Protein AF-A0A936HK23-F1 (afdb_monomer_lite)

Foldseek 3Di:
DDDDPPDPPPPQQAFDDQDPVSVVVQVVVLVVLLPCQKDWDWDWDQDPVRDTWIWIWIAHNQFKIKIDTDPPPQWIWIDHDLAATWIFGHPPPDDTDTDGDHDPPPCVCSGNVRSPDCPPPQWTFSDWDDDPPDTDTDIDGNDDPSVVSVPDDDDD

Sequence (156 aa):
MLFPLASPCRRYFAGRWLGAEDRHQIERLERYSHGLGTLQSRFLQVSSNGELVKVTFTRGGRGGFRIDYDPPVPDRIIANNGLPGLLRPRAGAGSATSRPTAPPAGISYFSAETTLSFDDPELTIPGFEHDDTMLRITIAERGPRWQRHAGVQRRS

pLDDT: mean 70.69, std 14.8, range [34.09, 90.56]

Secondary structure (DSSP, 8-state):
---------------PPPPHHHHHHHHHHHHHHHH-SSEEEEEEEEPTTS-EEEEEEEE-TTS-EEEEEPTT--EEEEE-TTPPEEEEEPTTSSS---EEEPPPTTGGGGSTT----TT-TTEEEEEEEE-SS-EEEEEEESS-THHHH-------

Structure (mmCIF, N/CA/C/O backbone):
data_AF-A0A936HK23-F1
#
_entry.id   AF-A0A936HK23-F1
#
loop_
_atom_site.group_PDB
_atom_site.id
_atom_site.type_symbol
_atom_site.label_atom_id
_atom_site.label_alt_id
_atom_site.label_comp_id
_atom_site.label_asym_id
_atom_site.label_entity_id
_atom_site.label_seq_id
_atom_site.pdbx_PDB_ins_code
_atom_site.Cartn_x
_atom_site.Cartn_y
_atom_site.Cartn_z
_atom_site.occupancy
_atom_site.B_iso_or_equiv
_atom_site.auth_seq_id
_atom_site.auth_comp_id
_atom_site.auth_asym_id
_atom_site.auth_atom_id
_atom_site.pdbx_PDB_model_num
ATOM 1 N N . MET A 1 1 ? -36.925 28.479 -12.026 1.00 38.19 1 MET A N 1
ATOM 2 C CA . MET A 1 1 ? -36.600 27.049 -11.832 1.00 38.19 1 MET A CA 1
ATOM 3 C C . MET A 1 1 ? -35.437 26.969 -10.860 1.00 38.19 1 MET A C 1
ATOM 5 O O . MET A 1 1 ? -34.369 27.471 -11.176 1.00 38.19 1 MET A O 1
ATOM 9 N N . LEU A 1 2 ? -35.685 26.463 -9.652 1.00 37.00 2 LEU A N 1
ATOM 10 C CA . LEU A 1 2 ? -34.721 26.393 -8.555 1.00 37.00 2 LEU A CA 1
ATOM 11 C C . LEU A 1 2 ? -34.232 24.940 -8.462 1.00 37.00 2 LEU A C 1
ATOM 13 O O . LEU A 1 2 ? -35.017 24.056 -8.130 1.00 37.00 2 LEU A O 1
ATOM 17 N N . PHE A 1 3 ? -32.973 24.686 -8.808 1.00 35.19 3 PHE A N 1
ATOM 18 C CA . PHE A 1 3 ? -32.342 23.383 -8.595 1.00 35.19 3 PHE A CA 1
ATOM 19 C C . PHE A 1 3 ? -31.898 23.287 -7.128 1.00 35.19 3 PHE A C 1
ATOM 21 O O . PHE A 1 3 ? -31.145 24.158 -6.685 1.00 35.19 3 PHE A O 1
ATOM 28 N N . PRO A 1 4 ? -32.321 22.274 -6.350 1.00 43.09 4 PRO A N 1
ATOM 29 C CA . PRO A 1 4 ? -31.762 22.069 -5.027 1.00 43.09 4 PRO A CA 1
ATOM 30 C C . PRO A 1 4 ? -30.338 21.522 -5.174 1.00 43.09 4 PRO A C 1
ATOM 32 O O . PRO A 1 4 ? -30.120 20.429 -5.695 1.00 43.09 4 PRO A O 1
ATOM 35 N N . LEU A 1 5 ? -29.361 22.294 -4.697 1.00 43.75 5 LEU A N 1
ATOM 36 C CA . LEU A 1 5 ? -28.011 21.821 -4.400 1.00 43.75 5 LEU A CA 1
ATOM 37 C C . LEU A 1 5 ? -28.092 20.850 -3.216 1.00 43.75 5 LEU A C 1
ATOM 39 O O . LEU A 1 5 ? -27.861 21.223 -2.068 1.00 43.75 5 LEU A O 1
ATOM 43 N N . ALA A 1 6 ? -28.436 19.593 -3.480 1.00 41.25 6 ALA A N 1
ATOM 44 C CA . ALA A 1 6 ? -28.192 18.522 -2.528 1.00 41.25 6 ALA A CA 1
ATOM 45 C C . ALA A 1 6 ? -26.711 18.136 -2.620 1.00 41.25 6 ALA A C 1
ATOM 47 O O . ALA A 1 6 ? -26.335 17.155 -3.256 1.00 41.25 6 ALA A O 1
ATOM 48 N N . SER A 1 7 ? -25.854 18.943 -1.997 1.00 55.81 7 SER A N 1
ATOM 49 C CA . SER A 1 7 ? -24.514 18.500 -1.628 1.00 55.81 7 SER A CA 1
ATOM 50 C C . SER A 1 7 ? -24.666 17.295 -0.693 1.00 55.81 7 SER A C 1
ATOM 52 O O . SER A 1 7 ? -25.292 17.451 0.361 1.00 55.81 7 SER A O 1
ATOM 54 N N . PRO A 1 8 ? -24.111 16.105 -0.992 1.00 47.97 8 PRO A N 1
ATOM 55 C CA . PRO A 1 8 ? -23.932 15.116 0.053 1.00 47.97 8 PRO A CA 1
ATOM 56 C C . PRO A 1 8 ? -22.985 15.739 1.074 1.00 47.97 8 PRO A C 1
ATOM 58 O O . PRO A 1 8 ? -21.827 16.047 0.788 1.00 47.97 8 PRO A O 1
ATOM 61 N N . CYS A 1 9 ? -23.520 15.986 2.265 1.00 39.62 9 CYS A N 1
ATOM 62 C CA . CYS A 1 9 ? -22.746 16.403 3.414 1.00 39.62 9 CYS A CA 1
ATOM 63 C C . CYS A 1 9 ? -21.697 15.311 3.655 1.00 39.62 9 CYS A C 1
ATOM 65 O O . CYS A 1 9 ? -22.016 14.214 4.118 1.00 39.62 9 CYS A O 1
ATOM 67 N N . ARG A 1 10 ? -20.447 15.578 3.263 1.00 50.41 10 ARG A N 1
ATOM 68 C CA . ARG A 1 10 ? -19.302 14.720 3.556 1.00 50.41 10 ARG A CA 1
ATOM 69 C C . ARG A 1 10 ? -19.113 14.777 5.066 1.00 50.41 10 ARG A C 1
ATOM 71 O O . ARG A 1 10 ? -18.472 15.686 5.584 1.00 50.41 10 ARG A O 1
ATOM 78 N N . ARG A 1 11 ? -19.747 13.844 5.777 1.00 38.81 11 ARG A N 1
ATOM 79 C CA . ARG A 1 11 ? -19.573 13.642 7.215 1.00 38.81 11 ARG A CA 1
ATOM 80 C C . ARG A 1 11 ? -18.124 13.208 7.440 1.00 38.81 11 ARG A C 1
ATOM 82 O O . ARG A 1 11 ? -17.801 12.027 7.402 1.00 38.81 11 ARG A O 1
ATOM 89 N N . TYR A 1 12 ? -17.240 14.181 7.632 1.00 43.94 12 TYR A N 1
ATOM 90 C CA . TYR A 1 12 ? -16.020 13.960 8.391 1.00 43.94 12 TYR A CA 1
ATOM 91 C C . TYR A 1 12 ? -16.476 13.637 9.809 1.00 43.94 12 TYR A C 1
ATOM 93 O O . TYR A 1 12 ? -16.921 14.523 10.538 1.00 43.94 12 TYR A O 1
ATOM 101 N N . PHE A 1 13 ? -16.443 12.360 10.182 1.00 43.72 13 PHE A N 1
ATOM 102 C CA . PHE A 1 13 ? -16.523 12.019 11.590 1.00 43.72 13 PHE A CA 1
ATOM 103 C C . PHE A 1 13 ? -15.275 12.610 12.252 1.00 43.72 13 PHE A C 1
ATOM 105 O O . PHE A 1 13 ? -14.142 12.325 11.864 1.00 43.72 13 PHE A O 1
ATOM 112 N N . ALA A 1 14 ? -15.495 13.533 13.190 1.00 45.09 14 ALA A N 1
ATOM 113 C CA . ALA A 1 14 ? -14.463 13.944 14.125 1.00 45.09 14 ALA A CA 1
ATOM 114 C C . ALA A 1 14 ? -13.952 12.677 14.818 1.00 45.09 14 ALA A C 1
ATOM 116 O O . ALA A 1 14 ? -14.774 11.841 15.195 1.00 45.09 14 ALA A O 1
ATOM 117 N N . GLY A 1 15 ? -12.625 12.538 14.919 1.00 45.50 15 GLY A N 1
ATOM 118 C CA . GLY A 1 15 ? -11.934 11.344 15.406 1.00 45.50 15 GLY A CA 1
ATOM 119 C C . GLY A 1 15 ? -12.676 10.678 16.556 1.00 45.50 15 GLY A C 1
ATOM 120 O O . GLY A 1 15 ? -12.670 11.163 17.687 1.00 45.50 15 GLY A O 1
ATOM 121 N N . ARG A 1 16 ? -13.362 9.583 16.233 1.00 51.62 16 ARG A N 1
ATOM 122 C CA . ARG A 1 16 ? -14.021 8.746 17.220 1.00 51.62 16 ARG A CA 1
ATOM 123 C C . ARG A 1 16 ? -12.919 7.989 17.950 1.00 51.62 16 ARG A C 1
ATOM 125 O O . ARG A 1 16 ? -12.056 7.389 17.316 1.00 51.62 16 ARG A O 1
ATOM 132 N N . TRP A 1 17 ? -12.952 8.023 19.278 1.00 56.38 17 TRP A N 1
ATOM 133 C CA . TRP A 1 17 ? -12.121 7.145 20.092 1.00 56.38 17 TRP A CA 1
ATOM 134 C C . TRP A 1 17 ? -12.424 5.698 19.698 1.00 56.38 17 TRP A C 1
ATOM 136 O O . TRP A 1 17 ? -13.588 5.293 19.697 1.00 56.38 17 TRP A O 1
ATOM 146 N N . LEU A 1 18 ? -11.392 4.952 19.309 1.00 67.38 18 LEU A N 1
ATOM 147 C CA . LEU A 1 18 ? -11.525 3.545 18.942 1.00 67.38 18 LEU A CA 1
ATOM 148 C C . LEU A 1 18 ? -12.079 2.773 20.143 1.00 67.38 18 LEU A C 1
ATOM 150 O O . LEU A 1 18 ? -11.512 2.830 21.235 1.00 67.38 18 LEU A O 1
ATOM 154 N N . GLY A 1 19 ? -13.205 2.085 19.951 1.00 74.12 19 GLY A N 1
ATOM 155 C CA . GLY A 1 19 ? -13.751 1.191 20.968 1.00 74.12 19 GLY A CA 1
ATOM 156 C C . GLY A 1 19 ? -12.910 -0.081 21.112 1.00 74.12 19 GLY A C 1
ATOM 157 O O . GLY A 1 19 ? -12.044 -0.367 20.287 1.00 74.12 19 GLY A O 1
ATOM 158 N N . ALA A 1 20 ? -13.198 -0.889 22.137 1.00 77.69 20 ALA A N 1
ATOM 159 C CA . ALA A 1 20 ? -12.511 -2.168 22.349 1.00 77.69 20 ALA A CA 1
ATOM 160 C C . ALA A 1 20 ? -12.664 -3.140 21.157 1.00 77.69 20 ALA A C 1
ATOM 162 O O . ALA A 1 20 ? -11.719 -3.843 20.811 1.00 77.69 20 ALA A O 1
ATOM 163 N N . GLU A 1 21 ? -13.822 -3.138 20.490 1.00 78.88 21 GLU A N 1
ATOM 164 C CA . GLU A 1 21 ? -14.052 -3.948 19.284 1.00 78.88 21 GLU A CA 1
ATOM 165 C C . GLU A 1 21 ? -13.250 -3.429 18.082 1.00 78.88 21 GLU A C 1
ATOM 167 O O . GLU A 1 21 ? -12.565 -4.199 17.410 1.00 78.88 21 GLU A O 1
ATOM 172 N N . ASP A 1 22 ? -13.261 -2.109 17.853 1.00 80.88 22 ASP A N 1
ATOM 173 C CA . ASP A 1 22 ? -12.480 -1.470 16.784 1.00 80.88 22 ASP A CA 1
ATOM 174 C C . ASP A 1 22 ? -10.988 -1.816 16.946 1.00 80.88 22 ASP A C 1
ATOM 176 O O . ASP A 1 22 ? -10.280 -2.110 15.979 1.00 80.88 22 ASP A O 1
ATOM 180 N N . ARG A 1 23 ? -10.525 -1.861 18.201 1.00 81.81 23 ARG A N 1
ATOM 181 C CA . ARG A 1 23 ? -9.159 -2.226 18.553 1.00 81.81 23 ARG A CA 1
ATOM 182 C C . ARG A 1 23 ? -8.811 -3.670 18.199 1.00 81.81 23 ARG A C 1
ATOM 184 O O . ARG A 1 23 ? -7.766 -3.911 17.600 1.00 81.81 23 ARG A O 1
ATOM 191 N N . HIS A 1 24 ? -9.692 -4.614 18.512 1.00 85.75 24 HIS A N 1
ATOM 192 C CA . HIS A 1 24 ? -9.487 -6.021 18.179 1.00 85.75 24 HIS A CA 1
ATOM 193 C C . HIS A 1 24 ? -9.393 -6.246 16.657 1.00 85.75 24 HIS A C 1
ATOM 195 O O . HIS A 1 24 ? -8.536 -6.994 16.176 1.00 85.75 24 HIS A O 1
ATOM 201 N N . GLN A 1 25 ? -10.223 -5.552 15.873 1.00 85.19 25 GLN A N 1
ATOM 202 C CA . GLN A 1 25 ? -10.161 -5.621 14.409 1.00 85.19 25 GLN A CA 1
ATOM 203 C C . GLN A 1 25 ? -8.869 -5.007 13.848 1.00 85.19 25 GLN A C 1
ATOM 205 O O . GLN A 1 25 ? -8.286 -5.553 12.909 1.00 85.19 25 GLN A O 1
ATOM 210 N N . ILE A 1 26 ? -8.387 -3.911 14.440 1.00 83.38 26 ILE A N 1
ATOM 211 C CA . ILE A 1 26 ? -7.097 -3.298 14.092 1.00 83.38 26 ILE A CA 1
ATOM 212 C C . ILE A 1 26 ? -5.948 -4.278 14.333 1.00 83.38 26 ILE A C 1
ATOM 214 O O . ILE A 1 26 ? -5.169 -4.534 13.419 1.00 83.38 26 ILE A O 1
ATOM 218 N N . GLU A 1 27 ? -5.875 -4.893 15.512 1.00 85.56 27 GLU A N 1
ATOM 219 C CA . GLU A 1 27 ? -4.822 -5.865 15.842 1.00 85.56 27 GLU A CA 1
ATOM 220 C C . GLU A 1 27 ? -4.836 -7.070 14.891 1.00 85.56 27 GLU A C 1
ATOM 222 O O . GLU A 1 27 ? -3.790 -7.577 14.472 1.00 85.56 27 GLU A O 1
ATOM 227 N N . ARG A 1 28 ? -6.033 -7.520 14.496 1.00 85.75 28 ARG A N 1
ATOM 228 C CA . ARG A 1 28 ? -6.198 -8.566 13.484 1.00 85.75 28 ARG A CA 1
ATOM 229 C C . ARG A 1 28 ? -5.665 -8.124 12.119 1.00 85.75 28 ARG A C 1
ATOM 231 O O . ARG A 1 28 ? -5.000 -8.922 11.456 1.00 85.75 28 ARG A O 1
ATOM 238 N N . LEU A 1 29 ? -5.939 -6.889 11.700 1.00 85.00 29 LEU A N 1
ATOM 239 C CA . LEU A 1 29 ? -5.466 -6.334 10.430 1.00 85.00 29 LEU A CA 1
ATOM 240 C C . LEU A 1 29 ? -3.943 -6.165 10.408 1.00 85.00 29 LEU A C 1
ATOM 242 O O . LEU A 1 29 ? -3.306 -6.517 9.413 1.00 85.00 29 LEU A O 1
ATOM 246 N N . GLU A 1 30 ? -3.355 -5.669 11.495 1.00 83.19 30 GLU A N 1
ATOM 247 C CA . GLU A 1 30 ? -1.903 -5.556 11.649 1.00 83.19 30 GLU A CA 1
ATOM 248 C C . GLU A 1 30 ? -1.247 -6.928 11.522 1.00 83.19 30 GLU A C 1
ATOM 250 O O . GLU A 1 30 ? -0.398 -7.128 10.653 1.00 83.19 30 GLU A O 1
ATOM 255 N N . ARG A 1 31 ? -1.729 -7.911 12.292 1.00 84.69 31 ARG A N 1
ATOM 256 C CA . ARG A 1 31 ? -1.229 -9.290 12.242 1.00 84.69 31 ARG A CA 1
ATOM 257 C C . ARG A 1 31 ? -1.362 -9.900 10.850 1.00 84.69 31 ARG A C 1
ATOM 259 O O . ARG A 1 31 ? -0.430 -10.550 10.378 1.00 84.69 31 ARG A O 1
ATOM 266 N N . TYR A 1 32 ? -2.500 -9.692 10.186 1.00 83.75 32 TYR A N 1
ATOM 267 C CA . TYR A 1 32 ? -2.713 -10.163 8.820 1.00 83.75 32 TYR A CA 1
ATOM 268 C C . TYR A 1 32 ? -1.701 -9.536 7.855 1.00 83.75 32 TYR A C 1
ATOM 270 O O . TYR A 1 32 ? -1.028 -10.257 7.124 1.00 83.75 32 TYR A O 1
ATOM 278 N N . SER A 1 33 ? -1.540 -8.211 7.896 1.00 79.38 33 SER A N 1
ATOM 279 C CA . SER A 1 33 ? -0.610 -7.471 7.036 1.00 79.38 33 SER A CA 1
ATOM 280 C C . SER A 1 33 ? 0.852 -7.865 7.276 1.00 79.38 33 SER A C 1
ATOM 282 O O . SER A 1 33 ? 1.625 -7.990 6.323 1.00 79.38 33 SER A O 1
ATOM 284 N N . HIS A 1 34 ? 1.240 -8.107 8.532 1.00 78.06 34 HIS A N 1
ATOM 285 C CA . HIS A 1 34 ? 2.591 -8.559 8.886 1.00 78.06 34 HIS A CA 1
ATOM 286 C C . HIS A 1 34 ? 2.854 -10.004 8.456 1.00 78.06 34 HIS A C 1
ATOM 288 O O . HIS A 1 34 ? 3.984 -10.336 8.112 1.00 78.06 34 HIS A O 1
ATOM 294 N N . GLY A 1 35 ? 1.821 -10.851 8.416 1.00 77.31 35 GLY A N 1
ATOM 295 C CA . GLY A 1 35 ? 1.915 -12.223 7.910 1.00 77.31 35 GLY A CA 1
ATOM 296 C C . GLY A 1 35 ? 2.102 -12.327 6.390 1.00 77.31 35 GLY A C 1
ATOM 297 O O . GLY A 1 35 ? 2.453 -13.396 5.888 1.00 77.31 35 GLY A O 1
ATOM 298 N N . LEU A 1 36 ? 1.899 -11.238 5.637 1.00 78.81 36 LEU A N 1
ATOM 299 C CA . LEU A 1 36 ? 2.083 -11.227 4.184 1.00 78.81 36 LEU A CA 1
ATOM 300 C C . LEU A 1 36 ? 3.576 -11.206 3.820 1.00 78.81 36 LEU A C 1
ATOM 302 O O . LEU A 1 36 ? 4.177 -10.146 3.649 1.00 78.81 36 LEU A O 1
ATOM 306 N N . GLY A 1 37 ? 4.165 -12.392 3.648 1.00 75.06 37 GLY A N 1
ATOM 307 C CA . GLY A 1 37 ? 5.551 -12.538 3.191 1.00 75.06 37 GLY A CA 1
ATOM 308 C C . GLY A 1 37 ? 5.750 -12.039 1.757 1.00 75.06 37 GLY A C 1
ATOM 309 O O . GLY A 1 37 ? 6.569 -11.163 1.498 1.00 75.06 37 GLY A O 1
ATOM 310 N N . THR A 1 38 ? 4.982 -12.565 0.806 1.00 81.69 38 THR A N 1
ATOM 311 C CA . THR A 1 38 ? 5.018 -12.117 -0.593 1.00 81.69 38 THR A CA 1
ATOM 312 C C . THR A 1 38 ? 3.628 -11.711 -1.046 1.00 81.69 38 THR A C 1
ATOM 314 O O . THR A 1 38 ? 2.688 -12.489 -0.909 1.00 81.69 38 THR A O 1
ATOM 317 N N . LEU A 1 39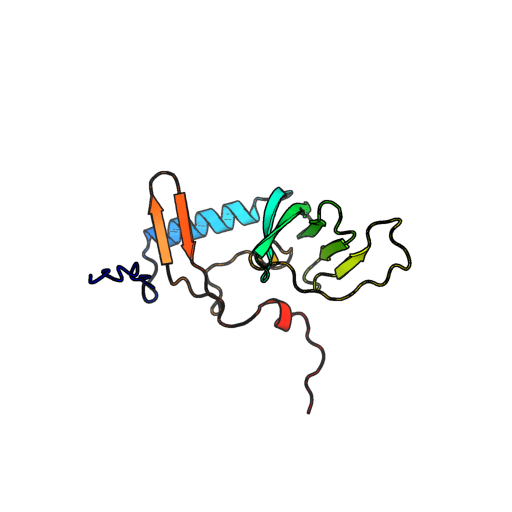 ? 3.502 -10.515 -1.616 1.00 84.38 39 LEU A N 1
ATOM 318 C CA . LEU A 1 39 ? 2.244 -10.006 -2.157 1.00 84.38 39 LEU A CA 1
ATOM 319 C C . LEU A 1 39 ? 2.476 -9.553 -3.594 1.00 84.38 39 LEU A C 1
ATOM 321 O O . LEU A 1 39 ? 3.399 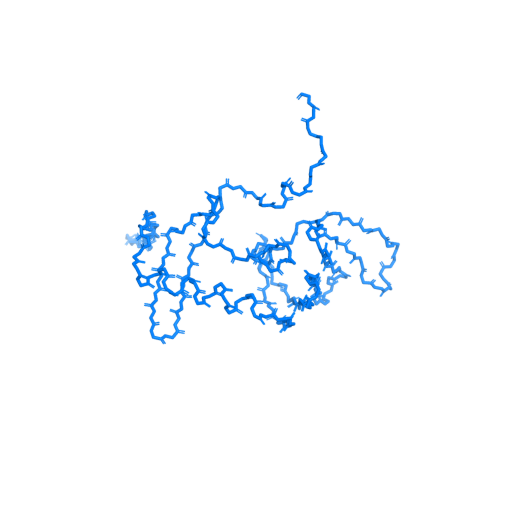-8.784 -3.847 1.00 84.38 39 LEU A O 1
ATOM 325 N N . GLN A 1 40 ? 1.625 -9.980 -4.520 1.00 88.62 40 GLN A N 1
ATOM 326 C CA . GLN A 1 40 ? 1.552 -9.402 -5.856 1.00 88.62 40 GLN A CA 1
ATOM 327 C C . GLN A 1 40 ? 0.101 -9.043 -6.147 1.00 88.62 40 GLN A C 1
ATOM 329 O O . GLN A 1 40 ? -0.793 -9.855 -5.925 1.00 88.62 40 GLN A O 1
ATOM 334 N N . SER A 1 41 ? -0.139 -7.831 -6.635 1.00 87.81 41 SER A N 1
ATOM 335 C CA . SER A 1 41 ? -1.486 -7.379 -6.977 1.00 87.81 41 SER A CA 1
ATOM 336 C C . SER A 1 41 ? -1.464 -6.363 -8.116 1.00 87.81 41 SER A C 1
ATOM 338 O O . SER A 1 41 ? -0.450 -5.706 -8.368 1.00 87.81 41 SER A O 1
ATOM 340 N N . ARG A 1 42 ? -2.594 -6.256 -8.817 1.00 89.69 42 ARG A N 1
ATOM 341 C CA . ARG A 1 42 ? -2.836 -5.283 -9.881 1.00 89.69 42 ARG A CA 1
ATOM 342 C C . ARG A 1 42 ? -3.816 -4.225 -9.403 1.00 89.69 42 ARG A C 1
ATOM 344 O O . ARG A 1 42 ? -4.871 -4.558 -8.872 1.00 89.69 42 ARG A O 1
ATOM 351 N N . PHE A 1 43 ? -3.481 -2.964 -9.644 1.00 85.62 43 PHE A N 1
ATOM 352 C CA . PHE A 1 43 ? -4.281 -1.819 -9.225 1.00 85.62 43 PHE A CA 1
ATOM 353 C C . PHE A 1 43 ? -4.452 -0.822 -10.371 1.00 85.62 43 PHE A C 1
ATOM 355 O O . PHE A 1 43 ? -3.652 -0.775 -11.307 1.00 85.62 43 PHE A O 1
ATOM 362 N N . LEU A 1 44 ? -5.500 -0.009 -10.274 1.00 87.25 44 LEU A N 1
ATOM 363 C CA . LEU A 1 44 ? -5.680 1.191 -11.079 1.00 87.25 44 LEU A CA 1
ATOM 364 C C . LEU A 1 44 ? -5.340 2.393 -10.206 1.00 87.25 44 LEU A C 1
ATOM 366 O O . LEU A 1 44 ? -5.962 2.603 -9.167 1.00 87.25 44 LEU A O 1
ATOM 370 N N . GLN A 1 45 ? -4.351 3.168 -10.624 1.00 81.44 45 GLN A N 1
ATOM 371 C CA . GLN A 1 45 ? -4.017 4.438 -10.008 1.00 81.44 45 GLN A CA 1
ATOM 372 C C . GLN A 1 45 ? -4.685 5.558 -10.803 1.00 81.44 45 GLN A C 1
ATOM 374 O O . GLN A 1 45 ? -4.534 5.627 -12.020 1.00 81.44 45 GLN A O 1
ATOM 379 N N . VAL A 1 46 ? -5.397 6.444 -10.110 1.00 83.00 46 VAL A N 1
ATOM 380 C CA . VAL A 1 46 ? -5.893 7.696 -10.689 1.00 83.00 46 VAL A CA 1
ATOM 381 C C . VAL A 1 46 ? -4.859 8.778 -10.395 1.00 83.00 46 VAL A C 1
ATOM 383 O O . VAL A 1 46 ? -4.519 9.022 -9.236 1.00 83.00 46 VAL A O 1
ATOM 386 N N . SER A 1 47 ? -4.315 9.387 -11.441 1.00 76.50 47 SER A N 1
ATOM 387 C CA . SER A 1 47 ? -3.393 10.517 -11.341 1.00 76.50 47 SER A CA 1
ATOM 388 C C . SER A 1 47 ? -4.141 11.810 -10.989 1.00 76.50 47 SER A C 1
ATOM 390 O O . SER A 1 47 ? -5.362 11.904 -11.116 1.00 76.50 47 SER A O 1
ATOM 392 N N . SER A 1 48 ? -3.410 12.839 -10.560 1.00 74.19 48 SER A N 1
ATOM 393 C CA . SER A 1 48 ? -3.967 14.163 -10.248 1.00 74.19 48 SER A CA 1
ATOM 394 C C . SER A 1 48 ? -4.638 14.847 -11.445 1.00 74.19 48 SER A C 1
ATOM 396 O O . SER A 1 48 ? -5.499 15.699 -11.252 1.00 74.19 48 SER A O 1
ATOM 398 N N . ASN A 1 49 ? -4.276 14.462 -12.670 1.00 79.44 49 ASN A N 1
ATOM 399 C CA . ASN A 1 49 ? -4.902 14.908 -13.918 1.00 79.44 49 ASN A CA 1
ATOM 400 C C . ASN A 1 49 ? -6.102 14.034 -14.351 1.00 79.44 49 ASN A C 1
ATOM 402 O O . ASN A 1 49 ? -6.659 14.263 -15.419 1.00 79.44 49 ASN A O 1
ATOM 406 N N . GLY A 1 50 ? -6.500 13.039 -13.548 1.00 79.88 50 GLY A N 1
ATOM 407 C CA . GLY A 1 50 ? -7.603 12.123 -13.852 1.00 79.88 50 GLY A CA 1
ATOM 408 C C . GLY A 1 50 ? -7.227 10.939 -14.747 1.00 79.88 50 GLY A C 1
ATOM 409 O O . GLY A 1 50 ? -8.084 10.100 -15.023 1.00 79.88 50 GLY A O 1
ATOM 410 N N . GLU A 1 51 ? -5.968 10.824 -15.178 1.00 83.06 51 GLU A N 1
ATOM 411 C CA . GLU A 1 51 ? -5.521 9.679 -15.972 1.00 83.06 51 GLU A CA 1
ATOM 412 C C . GLU A 1 51 ? -5.497 8.396 -15.139 1.00 83.06 51 GLU A C 1
ATOM 414 O O . GLU A 1 51 ? -5.053 8.375 -13.988 1.00 83.06 51 GLU A O 1
ATOM 419 N N . LEU A 1 52 ? -5.961 7.310 -15.754 1.00 83.19 52 LEU A N 1
ATOM 420 C CA . LEU A 1 52 ? -5.957 5.976 -15.173 1.00 83.19 52 LEU A CA 1
ATOM 421 C C . LEU A 1 52 ? -4.708 5.230 -15.620 1.00 83.19 52 LEU A C 1
ATOM 423 O O . LEU A 1 52 ? -4.527 4.959 -16.807 1.00 83.19 52 LEU A O 1
ATOM 427 N N . VAL A 1 53 ? -3.886 4.830 -14.658 1.00 85.00 53 VAL A N 1
ATOM 428 C CA . VAL A 1 53 ? -2.681 4.050 -14.916 1.00 85.00 53 VAL A CA 1
ATOM 429 C C . VAL A 1 53 ? -2.802 2.694 -14.242 1.00 85.00 53 VAL A C 1
ATOM 431 O O . VAL A 1 53 ? -3.048 2.592 -13.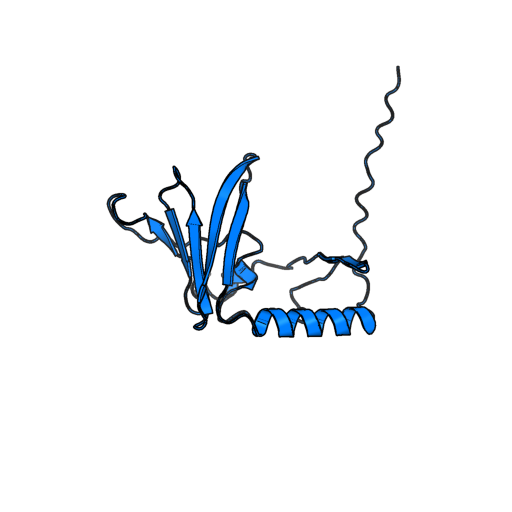041 1.00 85.00 53 VAL A O 1
ATOM 434 N N . LYS A 1 54 ? -2.636 1.627 -15.025 1.00 88.50 54 LYS A N 1
ATOM 435 C CA . LYS A 1 54 ? -2.567 0.264 -14.496 1.00 88.50 54 LYS A CA 1
ATOM 436 C C . LYS A 1 54 ? -1.180 0.020 -13.926 1.00 88.50 54 LYS A C 1
ATOM 438 O O . LYS A 1 54 ? -0.175 0.317 -14.573 1.00 88.50 54 LYS A O 1
ATOM 443 N N . VAL A 1 55 ? -1.139 -0.523 -12.716 1.00 87.75 55 VAL A N 1
ATOM 444 C CA . VAL A 1 55 ? 0.106 -0.798 -12.003 1.00 87.75 55 VAL A CA 1
ATOM 445 C C . VAL A 1 55 ? 0.101 -2.201 -11.423 1.00 87.75 55 VAL A C 1
ATOM 447 O O . VAL A 1 55 ? -0.923 -2.701 -10.954 1.00 87.75 55 VAL A O 1
ATOM 450 N N . THR A 1 56 ? 1.268 -2.835 -11.426 1.00 90.56 56 THR A N 1
ATOM 451 C CA . THR A 1 56 ? 1.513 -4.093 -10.721 1.00 90.56 56 THR A CA 1
ATOM 452 C C . THR A 1 56 ? 2.398 -3.813 -9.516 1.00 90.56 56 THR A C 1
ATOM 454 O O . THR A 1 56 ? 3.546 -3.402 -9.665 1.00 90.56 56 THR A O 1
ATOM 457 N N . PHE A 1 57 ? 1.874 -4.052 -8.318 1.00 87.38 57 PHE A N 1
ATOM 458 C CA . PHE A 1 57 ? 2.627 -3.984 -7.070 1.00 87.38 57 PHE A CA 1
ATOM 459 C C . PHE A 1 57 ? 3.144 -5.372 -6.706 1.00 87.38 57 PHE A C 1
ATOM 461 O O . PHE A 1 57 ? 2.400 -6.350 -6.765 1.00 87.38 57 PHE A O 1
ATOM 468 N N . THR A 1 58 ? 4.406 -5.454 -6.298 1.00 87.50 58 THR A N 1
ATOM 469 C CA . THR A 1 58 ? 5.029 -6.669 -5.769 1.00 87.50 58 THR A CA 1
ATOM 470 C C . THR A 1 58 ? 5.777 -6.340 -4.481 1.00 87.50 58 THR A C 1
ATOM 472 O O . THR A 1 58 ? 6.616 -5.445 -4.484 1.00 87.50 58 THR A O 1
ATOM 475 N N . ARG A 1 59 ? 5.541 -7.088 -3.403 1.00 82.06 59 ARG A N 1
ATOM 476 C CA . ARG A 1 59 ? 6.310 -7.055 -2.151 1.00 82.06 59 ARG A CA 1
ATOM 477 C C . ARG A 1 59 ? 7.029 -8.383 -1.968 1.00 82.06 59 ARG A C 1
ATOM 479 O O . ARG A 1 59 ? 6.410 -9.441 -2.082 1.00 82.06 59 ARG A O 1
ATOM 486 N N . GLY A 1 60 ? 8.328 -8.321 -1.691 1.00 76.75 60 GLY A N 1
ATOM 487 C CA . GLY A 1 60 ? 9.132 -9.490 -1.339 1.00 76.75 60 GLY A CA 1
ATOM 488 C C . GLY A 1 60 ? 9.232 -9.679 0.175 1.00 76.75 60 GLY A C 1
ATOM 489 O O . GLY A 1 60 ? 9.195 -8.707 0.926 1.00 76.75 60 GLY A O 1
ATOM 490 N N . GLY A 1 61 ? 9.463 -10.917 0.622 1.00 68.50 61 GLY A N 1
ATOM 491 C CA . GLY A 1 61 ? 9.563 -11.253 2.053 1.00 68.50 61 GLY A CA 1
ATOM 492 C C . GLY A 1 61 ? 10.727 -10.602 2.800 1.00 68.50 61 GLY A C 1
ATOM 493 O O . GLY A 1 61 ? 10.711 -10.542 4.020 1.00 68.50 61 GLY A O 1
ATOM 494 N N . ARG A 1 62 ? 11.719 -10.058 2.082 1.00 65.50 62 ARG A N 1
ATOM 495 C CA . ARG A 1 62 ? 12.816 -9.257 2.657 1.00 65.50 62 ARG A CA 1
ATOM 496 C C . ARG A 1 62 ? 12.508 -7.755 2.683 1.00 65.50 62 ARG A C 1
ATOM 498 O O . ARG A 1 62 ? 13.417 -6.947 2.798 1.00 65.50 62 ARG A O 1
ATOM 505 N N . GLY A 1 63 ? 11.235 -7.391 2.524 1.00 67.69 63 GLY A N 1
ATOM 506 C CA . GLY A 1 63 ? 10.723 -6.054 2.785 1.00 67.69 63 GLY A CA 1
ATOM 507 C C . GLY A 1 63 ? 10.838 -5.038 1.636 1.00 67.69 63 GLY A C 1
ATOM 508 O O . GLY A 1 63 ? 10.264 -3.951 1.703 1.00 67.69 63 GLY A O 1
ATOM 509 N N . GLY A 1 64 ? 11.514 -5.375 0.543 1.00 77.62 64 GLY A N 1
ATOM 510 C CA . GLY A 1 64 ? 11.453 -4.555 -0.664 1.00 77.62 64 GLY A CA 1
ATOM 511 C C . GLY A 1 64 ? 10.065 -4.575 -1.308 1.00 77.62 64 GLY A C 1
ATOM 512 O O . GLY A 1 64 ? 9.359 -5.591 -1.267 1.00 77.62 64 GLY A O 1
ATOM 513 N N . PHE A 1 65 ? 9.704 -3.475 -1.964 1.00 83.25 65 PHE A N 1
ATOM 514 C CA . PHE A 1 65 ? 8.575 -3.439 -2.883 1.00 83.25 65 PHE A CA 1
ATOM 515 C C . PHE A 1 65 ? 8.978 -2.910 -4.258 1.00 83.25 65 PHE A C 1
ATOM 517 O O . PHE A 1 65 ? 9.946 -2.165 -4.430 1.00 83.25 65 PHE A O 1
ATOM 524 N N . ARG A 1 66 ? 8.196 -3.304 -5.257 1.00 86.44 66 ARG A N 1
ATOM 525 C CA . ARG A 1 66 ? 8.317 -2.878 -6.644 1.00 86.44 66 ARG A CA 1
ATOM 526 C C . ARG A 1 66 ? 6.944 -2.519 -7.190 1.00 86.44 66 ARG A C 1
ATOM 528 O O . ARG A 1 66 ? 5.982 -3.246 -6.962 1.00 86.44 66 ARG A O 1
ATOM 535 N N . ILE A 1 67 ? 6.879 -1.421 -7.930 1.00 87.31 67 ILE A N 1
ATOM 536 C CA . ILE A 1 67 ? 5.712 -1.010 -8.706 1.00 87.31 67 ILE A CA 1
ATOM 537 C C . ILE A 1 67 ? 6.148 -0.943 -10.163 1.00 87.31 67 ILE A C 1
ATOM 539 O O . ILE A 1 67 ? 7.039 -0.166 -10.506 1.00 87.31 67 ILE A O 1
ATOM 543 N N . ASP A 1 68 ? 5.532 -1.757 -11.008 1.00 88.31 68 ASP A N 1
ATOM 544 C CA . ASP A 1 68 ? 5.703 -1.690 -12.454 1.00 88.31 68 ASP A CA 1
ATOM 545 C C . ASP A 1 68 ? 4.458 -1.037 -13.063 1.00 88.31 68 ASP A C 1
ATOM 547 O O . ASP A 1 68 ? 3.336 -1.489 -12.819 1.00 88.31 68 ASP A O 1
ATOM 551 N N . TYR A 1 69 ? 4.658 0.025 -13.841 1.00 87.44 69 TYR A N 1
ATOM 552 C CA . TYR A 1 69 ? 3.591 0.664 -14.604 1.00 87.44 69 TYR A CA 1
ATOM 553 C C . TYR A 1 69 ? 3.392 -0.071 -15.938 1.00 87.44 69 TYR A C 1
ATOM 555 O O . TYR A 1 69 ? 4.360 -0.522 -16.562 1.00 87.44 69 TYR A O 1
ATOM 563 N N . ASP A 1 70 ? 2.139 -0.223 -16.368 1.00 84.31 70 ASP A N 1
ATOM 564 C CA . ASP A 1 70 ? 1.838 -0.769 -17.693 1.00 84.31 70 ASP A CA 1
ATOM 565 C C . ASP A 1 70 ? 2.238 0.241 -18.797 1.00 84.31 70 ASP A C 1
ATOM 567 O O . ASP A 1 70 ? 2.235 1.457 -18.564 1.00 84.31 70 ASP A O 1
ATOM 571 N N . PRO A 1 71 ? 2.568 -0.228 -20.019 1.00 79.75 71 PRO A N 1
ATOM 572 C CA . PRO A 1 71 ? 2.829 0.654 -21.155 1.00 79.75 71 PRO A CA 1
ATOM 573 C C . PRO A 1 71 ? 1.698 1.677 -21.375 1.00 79.75 71 PRO A C 1
ATOM 575 O O . PRO A 1 71 ? 0.530 1.337 -21.172 1.00 79.75 71 PRO A O 1
ATOM 578 N N . PRO A 1 72 ? 2.009 2.907 -21.830 1.00 78.19 72 PRO A N 1
ATOM 579 C CA . PRO A 1 72 ? 3.291 3.365 -22.380 1.00 78.19 72 PRO A CA 1
ATOM 580 C C . PRO A 1 72 ? 4.284 3.912 -21.343 1.00 78.19 72 PRO A C 1
ATOM 582 O O . PRO A 1 72 ? 5.343 4.394 -21.735 1.00 78.19 72 PRO A O 1
ATOM 585 N N . VAL A 1 73 ? 3.974 3.855 -20.044 1.00 78.19 73 VAL A N 1
ATOM 586 C CA . VAL A 1 73 ? 4.847 4.399 -18.994 1.00 78.19 73 VAL A CA 1
ATOM 587 C C . VAL A 1 73 ? 6.078 3.492 -18.848 1.00 78.19 73 VAL A C 1
ATOM 589 O O . VAL A 1 73 ? 5.936 2.335 -18.449 1.00 78.19 73 VAL A O 1
ATOM 592 N N . PRO A 1 74 ? 7.298 3.958 -19.183 1.00 71.56 74 PRO A N 1
ATOM 593 C CA . PRO A 1 74 ? 8.484 3.103 -19.201 1.00 71.56 74 PRO A CA 1
ATOM 594 C C . PRO A 1 74 ? 9.098 2.918 -17.811 1.00 71.56 74 PRO A C 1
ATOM 596 O O . PRO A 1 74 ? 10.089 2.202 -17.674 1.00 71.56 74 PRO A O 1
ATOM 599 N N . ASP A 1 75 ? 8.543 3.556 -16.787 1.00 81.50 75 ASP A N 1
ATOM 600 C CA . ASP A 1 75 ? 9.149 3.625 -15.470 1.00 81.50 75 ASP A CA 1
ATOM 601 C C . ASP A 1 75 ? 8.694 2.497 -14.541 1.00 81.50 75 ASP A C 1
ATOM 603 O O . ASP A 1 75 ? 7.629 1.893 -14.679 1.00 81.50 75 ASP A O 1
ATOM 607 N N . ARG A 1 76 ? 9.528 2.221 -13.542 1.00 85.62 76 ARG A N 1
ATOM 608 C CA . ARG A 1 76 ? 9.200 1.401 -12.377 1.00 85.62 76 ARG A CA 1
ATOM 609 C C . ARG A 1 76 ? 9.710 2.072 -11.118 1.00 85.62 76 ARG A C 1
ATOM 611 O O . ARG A 1 76 ? 10.744 2.737 -11.138 1.00 85.62 76 ARG A O 1
ATOM 618 N N . ILE A 1 77 ? 9.028 1.835 -10.010 1.00 84.88 77 ILE A N 1
ATOM 619 C CA . ILE A 1 77 ? 9.492 2.252 -8.689 1.00 84.88 77 ILE A CA 1
ATOM 620 C C . ILE A 1 77 ? 10.011 1.017 -7.970 1.00 84.88 77 ILE A C 1
ATOM 622 O O . ILE A 1 77 ? 9.328 -0.003 -7.905 1.00 84.88 77 ILE A O 1
ATOM 626 N N . ILE A 1 78 ? 11.224 1.101 -7.433 1.00 83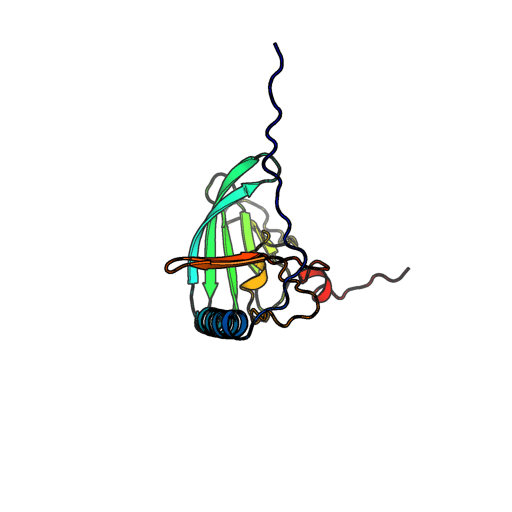.62 78 ILE A N 1
ATOM 627 C CA . ILE A 1 78 ? 11.811 0.065 -6.583 1.00 83.62 78 ILE A CA 1
ATOM 628 C C . ILE A 1 78 ? 12.194 0.718 -5.262 1.00 83.62 78 ILE A C 1
ATOM 630 O O . ILE A 1 78 ? 12.898 1.725 -5.259 1.00 83.62 78 ILE A O 1
ATOM 634 N N . ALA A 1 79 ? 11.767 0.132 -4.152 1.00 79.19 79 ALA A N 1
ATOM 635 C CA . ALA A 1 79 ? 12.184 0.535 -2.819 1.00 79.19 79 ALA A CA 1
ATOM 636 C C . ALA A 1 79 ? 12.659 -0.696 -2.048 1.00 79.19 79 ALA A C 1
ATOM 638 O O . ALA A 1 79 ? 12.000 -1.734 -2.061 1.00 79.19 79 ALA A O 1
ATOM 639 N N . ASN A 1 80 ? 13.793 -0.566 -1.365 1.00 73.62 80 ASN A N 1
ATOM 640 C CA . ASN A 1 80 ? 14.370 -1.615 -0.532 1.00 73.62 80 ASN A CA 1
ATOM 641 C C . ASN A 1 80 ? 14.611 -1.052 0.870 1.00 73.62 80 ASN A C 1
ATOM 643 O O . ASN A 1 80 ? 15.141 0.048 0.985 1.00 73.62 80 ASN A O 1
ATOM 647 N N . ASN A 1 81 ? 14.267 -1.816 1.907 1.00 65.38 81 ASN A N 1
ATOM 648 C CA . ASN A 1 81 ? 14.710 -1.618 3.295 1.00 65.38 81 ASN A CA 1
ATOM 649 C C . ASN A 1 81 ? 14.645 -0.159 3.790 1.00 65.38 81 ASN A C 1
ATOM 651 O O . ASN A 1 81 ? 15.661 0.429 4.152 1.00 65.38 81 ASN A O 1
ATOM 655 N N . GLY A 1 82 ? 13.462 0.463 3.733 1.00 60.94 82 GLY A N 1
ATOM 656 C CA . GLY A 1 82 ? 13.251 1.818 4.266 1.00 60.94 82 GLY A CA 1
ATOM 657 C C . GLY A 1 82 ? 13.899 2.950 3.459 1.00 60.94 82 GLY A C 1
ATOM 658 O O . GLY A 1 82 ? 13.737 4.117 3.814 1.00 60.94 82 GLY A O 1
ATOM 659 N N . LEU A 1 83 ? 14.592 2.640 2.358 1.00 63.53 83 LEU A N 1
ATOM 660 C CA . LEU A 1 83 ? 15.097 3.650 1.437 1.00 63.53 83 LEU A CA 1
ATOM 661 C C . LEU A 1 83 ? 13.943 4.295 0.657 1.00 63.53 83 LEU A C 1
ATOM 663 O O . LEU A 1 83 ? 12.943 3.627 0.361 1.00 63.53 83 LEU A O 1
ATOM 667 N N . PRO A 1 84 ? 14.081 5.579 0.278 1.00 65.44 84 PRO A N 1
ATOM 668 C CA . PRO A 1 84 ? 13.124 6.225 -0.607 1.00 65.44 84 PRO A CA 1
ATOM 669 C C . PRO A 1 84 ? 12.979 5.437 -1.913 1.00 65.44 84 PRO A C 1
ATOM 671 O O . PRO A 1 84 ? 13.932 4.827 -2.406 1.00 65.44 84 PRO A O 1
ATOM 674 N N . GLY A 1 85 ? 11.771 5.468 -2.479 1.00 70.19 85 GLY A N 1
ATOM 675 C CA . GLY A 1 85 ? 11.503 4.851 -3.770 1.00 70.19 85 GLY A CA 1
ATOM 676 C C . GLY A 1 85 ? 12.439 5.415 -4.833 1.00 70.19 85 GLY A C 1
ATOM 677 O O . GLY A 1 85 ? 12.661 6.622 -4.918 1.00 70.19 85 GLY A O 1
ATOM 678 N N . LEU A 1 86 ? 13.003 4.537 -5.651 1.00 76.50 86 LEU A N 1
ATOM 679 C CA . LEU A 1 86 ? 13.802 4.919 -6.803 1.00 76.50 86 LEU A CA 1
ATOM 680 C C . LEU A 1 86 ? 12.981 4.680 -8.058 1.00 76.50 86 LEU A C 1
ATOM 682 O O . LEU A 1 86 ? 12.646 3.537 -8.378 1.00 76.50 86 LEU A O 1
ATOM 686 N N . LEU A 1 87 ? 12.686 5.766 -8.768 1.00 81.06 87 LEU A N 1
ATOM 687 C CA . LEU A 1 87 ? 12.195 5.706 -10.131 1.00 81.06 87 LEU A CA 1
ATOM 688 C C . LEU A 1 87 ? 13.347 5.231 -11.012 1.00 81.06 87 LEU A C 1
ATOM 690 O O . LEU A 1 87 ? 14.412 5.855 -11.038 1.00 81.06 87 LEU A O 1
ATOM 694 N N . ARG A 1 88 ? 13.143 4.117 -11.709 1.00 78.88 88 ARG A N 1
ATOM 695 C CA . ARG A 1 88 ? 14.070 3.602 -12.711 1.00 78.88 88 ARG A CA 1
ATOM 696 C C . ARG A 1 88 ? 13.345 3.398 -14.035 1.00 78.88 88 ARG A C 1
ATOM 698 O O . ARG A 1 88 ? 12.257 2.822 -14.023 1.00 78.88 88 ARG A O 1
ATOM 705 N N . PRO A 1 89 ? 13.979 3.730 -15.164 1.00 79.19 89 PRO A N 1
ATOM 706 C CA . PRO A 1 89 ? 13.510 3.275 -16.462 1.00 79.19 89 PRO A CA 1
ATOM 707 C C . PRO A 1 89 ? 13.547 1.743 -16.545 1.00 79.19 89 PRO A C 1
ATOM 709 O O . PRO A 1 89 ? 14.426 1.081 -15.977 1.00 79.19 89 PRO A O 1
ATOM 712 N N . ARG A 1 90 ? 12.603 1.155 -17.276 1.00 73.44 90 ARG A N 1
ATOM 713 C CA . ARG A 1 90 ? 12.623 -0.262 -17.643 1.00 73.44 90 ARG A CA 1
ATOM 714 C C . ARG A 1 90 ? 13.841 -0.547 -18.525 1.00 73.44 90 ARG A C 1
ATOM 716 O O . ARG A 1 90 ? 14.244 0.275 -19.344 1.00 73.44 90 ARG A O 1
ATOM 723 N N . ALA A 1 91 ? 14.419 -1.739 -18.369 1.00 68.00 91 ALA A N 1
ATOM 724 C CA . ALA A 1 91 ? 15.522 -2.193 -19.211 1.00 68.00 91 ALA A CA 1
ATOM 725 C C . ALA A 1 91 ? 15.155 -2.041 -20.701 1.00 68.00 91 ALA A C 1
ATOM 727 O O . ALA A 1 91 ? 14.118 -2.548 -21.128 1.00 68.00 91 ALA A O 1
ATOM 728 N N . GLY A 1 92 ? 15.987 -1.311 -21.452 1.00 67.94 92 GLY A N 1
ATOM 729 C CA . GLY A 1 92 ? 15.757 -0.962 -22.860 1.00 67.94 92 GLY A CA 1
ATOM 730 C C . GLY A 1 92 ? 15.289 0.478 -23.123 1.00 67.94 92 GLY A C 1
ATOM 731 O O . GLY A 1 92 ? 15.261 0.881 -24.278 1.00 67.94 92 GLY A O 1
ATOM 732 N N . ALA A 1 93 ? 14.974 1.274 -22.093 1.00 62.47 93 ALA A N 1
ATOM 733 C CA . ALA A 1 93 ? 14.430 2.635 -22.236 1.00 62.47 93 ALA A CA 1
ATOM 734 C C . ALA A 1 93 ? 15.478 3.782 -22.307 1.00 62.47 93 ALA A C 1
ATOM 736 O O . ALA A 1 93 ? 15.132 4.940 -22.099 1.00 62.47 93 ALA A O 1
ATOM 737 N N . GLY A 1 94 ? 16.751 3.503 -22.615 1.00 62.72 94 GLY A N 1
ATOM 738 C CA . GLY A 1 94 ? 17.817 4.522 -22.652 1.00 62.72 94 GLY A CA 1
ATOM 739 C C . GLY A 1 94 ? 18.470 4.805 -21.287 1.00 62.72 94 GLY A C 1
ATOM 740 O O . GLY A 1 94 ? 18.286 4.043 -20.341 1.00 62.72 94 GLY A O 1
ATOM 741 N N . SER A 1 95 ? 19.310 5.850 -21.210 1.00 56.03 95 SER A N 1
ATOM 742 C CA . SER A 1 95 ? 20.274 6.086 -20.114 1.00 56.03 95 SER A CA 1
ATOM 743 C C . SER A 1 95 ? 19.645 6.009 -18.711 1.00 56.03 95 SER A C 1
ATOM 745 O O . SER A 1 95 ? 18.809 6.829 -18.328 1.00 56.03 95 SER A O 1
ATOM 747 N N . ALA A 1 96 ? 20.051 4.994 -17.942 1.00 60.62 96 ALA A N 1
ATOM 748 C CA . ALA A 1 96 ? 19.441 4.609 -16.675 1.00 60.62 96 ALA A CA 1
ATOM 749 C C . ALA A 1 96 ? 19.953 5.469 -15.511 1.00 60.62 96 ALA A C 1
ATOM 751 O O . ALA A 1 96 ? 20.844 5.065 -14.765 1.00 60.62 96 ALA A O 1
ATOM 752 N N . THR A 1 97 ? 19.367 6.649 -15.321 1.00 66.38 97 THR A N 1
ATOM 753 C CA . THR A 1 97 ? 19.540 7.397 -14.070 1.00 66.38 97 THR A CA 1
ATOM 754 C C . THR A 1 97 ? 18.393 7.065 -13.119 1.00 66.38 97 THR A C 1
ATOM 756 O O . THR A 1 97 ? 17.221 7.117 -13.484 1.00 66.38 97 THR A O 1
ATOM 759 N N . SER A 1 98 ? 18.730 6.650 -11.895 1.00 73.38 98 SER A N 1
ATOM 760 C CA . SER A 1 98 ? 17.729 6.443 -10.845 1.00 73.38 98 SER A CA 1
ATOM 761 C C . SER A 1 98 ? 17.419 7.787 -10.198 1.00 73.38 98 SER A C 1
ATOM 763 O O . SER A 1 98 ? 18.343 8.485 -9.782 1.00 73.38 98 SER A O 1
ATOM 765 N N . ARG A 1 99 ? 16.139 8.143 -10.082 1.00 78.56 99 ARG A N 1
ATOM 766 C CA . ARG A 1 99 ? 15.712 9.361 -9.379 1.00 78.56 99 ARG A CA 1
ATOM 767 C C . ARG A 1 99 ? 14.943 9.013 -8.108 1.00 78.56 99 ARG A C 1
ATOM 769 O O . ARG A 1 99 ? 14.054 8.164 -8.170 1.00 78.56 99 ARG A O 1
ATOM 776 N N . PRO A 1 100 ? 15.229 9.674 -6.974 1.00 74.56 100 PRO A N 1
ATOM 777 C CA . PRO A 1 100 ? 14.368 9.589 -5.804 1.00 74.56 100 PRO A CA 1
ATOM 778 C C . PRO A 1 100 ? 12.942 10.013 -6.164 1.00 74.56 100 PRO A C 1
ATOM 780 O O . PRO A 1 100 ? 12.739 11.044 -6.808 1.00 74.56 100 PRO A O 1
ATOM 783 N N . THR A 1 101 ? 11.963 9.214 -5.757 1.00 75.62 101 THR A N 1
ATOM 784 C CA . THR A 1 101 ? 10.540 9.494 -5.932 1.00 75.62 101 THR A CA 1
ATOM 785 C C . THR A 1 101 ? 9.744 8.997 -4.731 1.00 75.62 101 THR A C 1
ATOM 787 O O . THR A 1 101 ? 10.104 8.010 -4.084 1.00 75.62 101 THR A O 1
ATOM 790 N N . ALA A 1 102 ? 8.637 9.673 -4.435 1.00 71.62 102 ALA A N 1
ATOM 791 C CA . ALA A 1 102 ? 7.677 9.167 -3.469 1.00 71.62 102 ALA A CA 1
ATOM 792 C C . ALA A 1 102 ? 6.858 8.032 -4.113 1.00 71.62 102 ALA A C 1
ATOM 794 O O . ALA A 1 102 ? 6.441 8.162 -5.269 1.00 71.62 102 ALA A O 1
ATOM 795 N N . PRO A 1 103 ? 6.608 6.919 -3.403 1.00 72.31 103 PRO A N 1
ATOM 796 C CA . PRO A 1 103 ? 5.627 5.947 -3.860 1.00 72.31 103 PRO A CA 1
ATOM 797 C C . PRO A 1 103 ? 4.220 6.575 -3.870 1.00 72.31 103 PRO A C 1
ATOM 799 O O . PRO A 1 103 ? 3.963 7.509 -3.103 1.00 72.31 103 PRO A O 1
ATOM 802 N N . PRO A 1 104 ? 3.291 6.059 -4.694 1.00 72.75 104 PRO A N 1
ATOM 803 C CA . PRO A 1 104 ? 1.889 6.455 -4.642 1.00 72.75 104 PRO A CA 1
ATOM 804 C C . PRO A 1 104 ? 1.322 6.352 -3.221 1.00 72.75 104 PRO A C 1
ATOM 806 O O . PRO A 1 104 ? 1.649 5.421 -2.474 1.00 72.75 104 PRO A O 1
ATOM 809 N N . ALA A 1 105 ? 0.458 7.303 -2.859 1.00 65.38 105 ALA A N 1
ATOM 810 C CA . ALA A 1 105 ? -0.197 7.334 -1.555 1.00 65.38 105 ALA A CA 1
ATOM 811 C C . ALA A 1 105 ? -0.917 6.001 -1.278 1.00 65.38 105 ALA A C 1
ATOM 813 O O . ALA A 1 105 ? -1.612 5.471 -2.143 1.00 65.38 105 ALA A O 1
ATOM 814 N N . GLY A 1 106 ? -0.707 5.436 -0.086 1.00 68.50 106 GLY A N 1
ATOM 815 C CA . GLY A 1 106 ? -1.251 4.134 0.321 1.00 68.50 106 GLY A CA 1
ATOM 816 C C . GLY A 1 106 ? -0.300 2.948 0.120 1.00 68.50 106 GLY A C 1
ATOM 817 O O . GLY A 1 106 ? -0.351 2.000 0.899 1.00 68.50 106 GLY A O 1
ATOM 818 N N . ILE A 1 107 ? 0.627 3.001 -0.844 1.00 72.56 107 ILE A N 1
ATOM 819 C CA . ILE A 1 107 ? 1.620 1.924 -1.029 1.00 72.56 107 ILE A CA 1
ATOM 820 C C . ILE A 1 107 ? 2.783 2.048 -0.028 1.00 72.56 107 ILE A C 1
ATOM 822 O O . ILE A 1 107 ? 3.403 1.050 0.340 1.00 72.56 107 ILE A O 1
ATOM 826 N N . SER A 1 108 ? 3.043 3.255 0.481 1.00 69.06 108 SER A N 1
ATOM 827 C CA . SER A 1 108 ? 4.073 3.531 1.495 1.00 69.06 108 SER A CA 1
ATOM 828 C C . SER A 1 108 ? 3.950 2.673 2.761 1.00 69.06 108 SER A C 1
ATOM 830 O O . SER A 1 108 ? 4.968 2.372 3.379 1.00 69.06 108 SER A O 1
ATOM 832 N N . TYR A 1 109 ? 2.740 2.238 3.125 1.00 70.12 109 TYR A N 1
ATOM 833 C CA . TYR A 1 109 ? 2.497 1.399 4.304 1.00 70.12 109 TYR A CA 1
ATOM 834 C C . TYR A 1 109 ? 2.945 -0.060 4.145 1.00 70.12 109 TYR A C 1
ATOM 836 O O . TYR A 1 109 ? 2.988 -0.794 5.125 1.00 70.12 109 TYR A O 1
ATOM 844 N N . PHE A 1 110 ? 3.283 -0.494 2.928 1.00 69.00 110 PHE A N 1
ATOM 845 C CA . PHE A 1 110 ? 3.703 -1.870 2.641 1.00 69.00 110 PHE A CA 1
ATOM 846 C C . PHE A 1 110 ? 5.232 -2.039 2.578 1.00 69.00 110 PHE A C 1
ATOM 848 O O . PHE A 1 110 ? 5.724 -3.051 2.074 1.00 69.00 110 PHE A O 1
ATOM 855 N N . SER A 1 111 ? 5.992 -1.054 3.061 1.00 64.69 111 SER A N 1
ATOM 856 C CA . SER A 1 111 ? 7.460 -1.065 3.057 1.00 64.69 111 SER A CA 1
ATOM 857 C C . SER A 1 111 ? 8.049 -1.921 4.191 1.00 64.69 111 SER A C 1
ATOM 859 O O . SER A 1 111 ? 7.489 -1.942 5.282 1.00 64.69 111 SER A O 1
ATOM 861 N N . ALA A 1 112 ? 9.198 -2.579 3.952 1.00 55.75 112 ALA A N 1
ATOM 862 C CA . ALA A 1 112 ? 9.922 -3.488 4.870 1.00 55.75 112 ALA A CA 1
ATOM 863 C C . ALA A 1 112 ? 9.883 -3.097 6.345 1.00 55.75 112 ALA A C 1
ATOM 865 O O . ALA A 1 112 ? 9.514 -3.889 7.202 1.00 55.75 112 ALA A O 1
ATOM 866 N N . GLU A 1 113 ? 10.337 -1.871 6.593 1.00 55.66 113 GLU A N 1
ATOM 867 C CA . GLU A 1 113 ? 10.642 -1.325 7.911 1.00 55.66 113 GLU A CA 1
ATOM 868 C C . GLU A 1 113 ? 9.401 -0.681 8.533 1.00 55.66 113 GLU A C 1
ATOM 870 O O . GLU A 1 113 ? 9.403 -0.269 9.688 1.00 55.66 113 GLU A O 1
ATOM 875 N N . THR A 1 114 ? 8.333 -0.530 7.745 1.00 55.59 114 THR A N 1
ATOM 876 C CA . THR A 1 114 ? 7.074 0.050 8.188 1.00 55.59 114 THR A CA 1
ATOM 877 C C . THR A 1 114 ? 6.136 -1.092 8.519 1.00 55.59 114 THR A C 1
ATOM 879 O O . THR A 1 114 ? 5.268 -1.469 7.737 1.00 55.59 114 THR A O 1
ATOM 882 N N . THR A 1 115 ? 6.330 -1.662 9.705 1.00 60.34 115 THR A N 1
ATOM 883 C CA . THR A 1 115 ? 5.270 -2.396 10.389 1.00 60.34 115 THR A CA 1
ATOM 884 C C . THR A 1 115 ? 4.037 -1.500 10.363 1.00 60.34 115 THR A C 1
ATOM 886 O O . THR A 1 115 ? 4.057 -0.413 10.943 1.00 60.34 115 THR A O 1
ATOM 889 N N . LEU A 1 116 ? 2.999 -1.901 9.620 1.00 70.19 116 LEU A N 1
ATOM 890 C CA . LEU A 1 116 ? 1.719 -1.203 9.653 1.00 70.19 116 LEU A CA 1
ATOM 891 C C . LEU A 1 116 ? 1.261 -1.237 11.110 1.00 70.19 116 LEU A C 1
ATOM 893 O O . LEU A 1 116 ? 0.975 -2.318 11.621 1.00 70.19 116 LEU A O 1
ATOM 897 N N . SER A 1 117 ? 1.291 -0.080 11.761 1.00 72.19 117 SER A N 1
ATOM 898 C CA . SER A 1 117 ? 0.870 0.104 13.140 1.00 72.19 117 SER A CA 1
ATOM 899 C C . SER A 1 117 ? -0.067 1.294 13.179 1.00 72.19 117 SER A C 1
ATOM 901 O O . SER A 1 117 ? 0.298 2.399 12.777 1.00 72.19 117 SER A O 1
ATOM 903 N N . PHE A 1 118 ? -1.286 1.049 13.629 1.00 74.62 118 PHE A N 1
ATOM 904 C CA . PHE A 1 118 ? -2.337 2.046 13.778 1.00 74.62 118 PHE A CA 1
ATOM 905 C C . PHE A 1 118 ? -2.224 2.817 15.104 1.00 74.62 118 PHE A C 1
ATOM 907 O O . PHE A 1 118 ? -2.977 3.762 15.318 1.00 74.62 118 PHE A O 1
ATOM 914 N N . ASP A 1 119 ? -1.260 2.448 15.953 1.00 71.69 119 ASP A N 1
ATOM 915 C CA . ASP A 1 119 ? -0.861 3.163 17.175 1.00 71.69 119 ASP A CA 1
ATOM 916 C C . ASP A 1 119 ? 0.135 4.293 16.947 1.00 71.69 119 ASP A C 1
ATOM 918 O O . ASP A 1 119 ? 0.543 4.971 17.892 1.00 71.69 119 ASP A O 1
ATOM 922 N N . ASP A 1 120 ? 0.576 4.479 15.707 1.00 72.06 120 ASP A N 1
ATOM 923 C CA . ASP A 1 120 ? 1.523 5.529 15.387 1.00 72.06 120 ASP A CA 1
ATOM 924 C C . ASP A 1 120 ? 0.927 6.899 15.771 1.00 72.06 120 ASP A C 1
ATOM 926 O O . ASP A 1 120 ? -0.146 7.254 15.276 1.00 72.06 120 ASP A O 1
ATOM 930 N N . PRO A 1 121 ? 1.600 7.696 16.626 1.00 71.12 121 PRO A N 1
ATOM 931 C CA . PRO A 1 121 ? 1.071 8.974 17.108 1.00 71.12 121 PRO A CA 1
ATOM 932 C C . PRO A 1 121 ? 0.833 9.996 15.985 1.00 71.12 121 PRO A C 1
ATOM 934 O O . PRO A 1 121 ? 0.150 11.008 16.185 1.00 71.12 121 PRO A O 1
ATOM 937 N N . GLU A 1 122 ? 1.395 9.758 14.801 1.00 70.19 122 GLU A N 1
ATOM 938 C CA . GLU A 1 122 ? 1.186 10.587 13.622 1.00 70.19 122 GLU A CA 1
ATOM 939 C C . GLU A 1 122 ? 0.039 10.139 12.730 1.00 70.19 122 GLU A C 1
ATOM 941 O O . GLU A 1 122 ? -0.389 10.903 11.855 1.00 70.19 122 GLU A O 1
ATOM 946 N N . LEU A 1 123 ? -0.465 8.928 12.946 1.00 72.25 123 LEU A N 1
ATOM 947 C CA . LEU A 1 123 ? -1.669 8.453 12.304 1.00 72.25 123 LEU A CA 1
ATOM 948 C C . LEU A 1 123 ? -2.865 8.850 13.156 1.00 72.25 123 LEU A C 1
ATOM 950 O O . LEU A 1 123 ? -2.929 8.671 14.369 1.00 72.25 123 LEU A O 1
ATOM 954 N N . THR A 1 124 ? -3.843 9.430 12.485 1.00 77.38 124 THR A N 1
ATOM 955 C CA . THR A 1 124 ? -5.166 9.648 13.051 1.00 77.38 124 THR A CA 1
ATOM 956 C C . THR A 1 124 ? -6.148 8.798 12.274 1.00 77.38 124 THR A C 1
ATOM 958 O O . THR A 1 124 ? -6.066 8.712 11.048 1.00 77.38 124 THR A O 1
ATOM 961 N N . ILE A 1 125 ? -7.071 8.160 12.989 1.00 78.81 125 ILE A N 1
ATOM 962 C CA . ILE A 1 125 ? -8.143 7.363 12.395 1.00 78.81 125 ILE A CA 1
ATOM 963 C C . ILE A 1 125 ? -9.438 8.164 12.538 1.00 78.81 125 ILE A C 1
ATOM 965 O O . ILE A 1 125 ? -10.144 8.033 13.536 1.00 78.81 125 ILE A O 1
ATOM 969 N N . PRO A 1 126 ? -9.745 9.065 11.587 1.00 77.50 126 PRO A N 1
ATOM 970 C CA . PRO A 1 126 ? -10.982 9.839 11.629 1.00 77.50 126 PRO A CA 1
ATOM 971 C C . PRO A 1 126 ? -12.235 8.989 11.385 1.00 77.50 126 PRO A C 1
ATOM 973 O O . PRO A 1 126 ? -13.332 9.410 11.737 1.00 77.50 126 PRO A O 1
ATOM 976 N N . GLY A 1 127 ? -12.104 7.807 10.777 1.00 76.12 127 GLY A N 1
ATOM 977 C CA . GLY A 1 127 ? -13.249 6.976 10.418 1.00 76.12 127 GLY A CA 1
ATOM 978 C C . GLY A 1 127 ? -12.944 5.494 10.538 1.00 76.12 127 GLY A C 1
ATOM 979 O O . GLY A 1 127 ? -11.924 5.027 10.032 1.00 76.12 127 GLY A O 1
ATOM 980 N N . PHE A 1 128 ? -13.859 4.772 11.174 1.00 83.25 128 PHE A N 1
ATOM 981 C CA . PHE A 1 128 ? -13.821 3.327 11.318 1.00 83.25 128 PHE A CA 1
ATOM 982 C C . PHE A 1 128 ? -15.231 2.787 11.090 1.00 83.25 128 PHE A C 1
ATOM 984 O O . PHE A 1 128 ? -16.156 3.120 11.831 1.00 83.25 128 PHE A O 1
ATOM 991 N N . GLU A 1 129 ? -15.403 2.007 10.030 1.00 84.44 129 GLU A N 1
ATOM 992 C CA . GLU A 1 129 ? -16.665 1.369 9.674 1.00 84.44 129 GLU A CA 1
ATOM 993 C C . GLU A 1 129 ? -16.419 -0.116 9.452 1.00 84.44 129 GLU A C 1
ATOM 995 O O . GLU A 1 129 ? -15.473 -0.504 8.766 1.00 84.44 129 GLU A O 1
ATOM 1000 N N . HIS A 1 130 ? -17.275 -0.935 10.043 1.00 80.19 130 HIS A N 1
ATOM 1001 C CA . HIS A 1 130 ? -17.211 -2.382 9.966 1.00 80.19 130 HIS A CA 1
ATOM 1002 C C . HIS A 1 130 ? -18.624 -2.901 9.709 1.00 80.19 130 HIS A C 1
ATOM 1004 O O . HIS A 1 130 ? -19.544 -2.583 10.466 1.00 80.19 130 HIS A O 1
ATOM 1010 N N . ASP A 1 131 ? -18.778 -3.662 8.632 1.00 81.19 131 ASP A N 1
ATOM 1011 C CA . ASP A 1 131 ? -19.935 -4.515 8.363 1.00 81.19 131 ASP A CA 1
ATOM 1012 C C . ASP A 1 131 ? -19.480 -5.978 8.219 1.00 81.19 131 ASP A C 1
ATOM 1014 O O . ASP A 1 131 ? -18.288 -6.273 8.316 1.00 81.19 131 ASP A O 1
ATOM 1018 N N . ASP A 1 132 ? -20.410 -6.900 7.969 1.00 79.62 132 ASP A N 1
ATOM 1019 C CA . ASP A 1 132 ? -20.129 -8.343 7.899 1.00 79.62 132 ASP A CA 1
ATOM 1020 C C . ASP A 1 132 ? -19.106 -8.745 6.813 1.00 79.62 132 ASP A C 1
ATOM 1022 O O . ASP A 1 132 ? -18.577 -9.858 6.829 1.00 79.62 132 ASP A O 1
ATOM 1026 N N . THR A 1 133 ? -18.822 -7.865 5.849 1.00 80.44 133 THR A N 1
ATOM 1027 C CA . THR A 1 133 ? -18.003 -8.152 4.660 1.00 80.44 133 THR A CA 1
ATOM 1028 C C . THR A 1 133 ? -16.857 -7.172 4.431 1.00 80.44 133 THR A C 1
ATOM 1030 O O . THR A 1 133 ? -15.897 -7.502 3.729 1.00 80.44 133 THR A O 1
ATOM 1033 N N . MET A 1 134 ? -16.936 -5.973 5.001 1.00 81.12 134 MET A N 1
ATOM 1034 C CA . MET A 1 134 ? -16.024 -4.880 4.718 1.00 81.12 134 MET A CA 1
ATOM 1035 C C . MET A 1 134 ? -15.609 -4.162 5.998 1.00 81.12 134 MET A C 1
ATOM 1037 O O . MET A 1 134 ? -16.422 -3.677 6.783 1.00 81.12 134 MET A O 1
ATOM 1041 N N . LEU A 1 135 ? -14.292 -4.032 6.152 1.00 84.12 135 LEU A N 1
ATOM 1042 C CA . LEU A 1 135 ? -13.677 -3.143 7.122 1.00 84.12 135 LEU A CA 1
ATOM 1043 C C . LEU A 1 135 ? -13.121 -1.921 6.387 1.00 84.12 135 LEU A C 1
ATOM 1045 O O . LEU A 1 135 ? -12.187 -2.034 5.590 1.00 84.12 135 LEU A O 1
ATOM 1049 N N . ARG A 1 136 ? -13.687 -0.744 6.656 1.00 84.94 13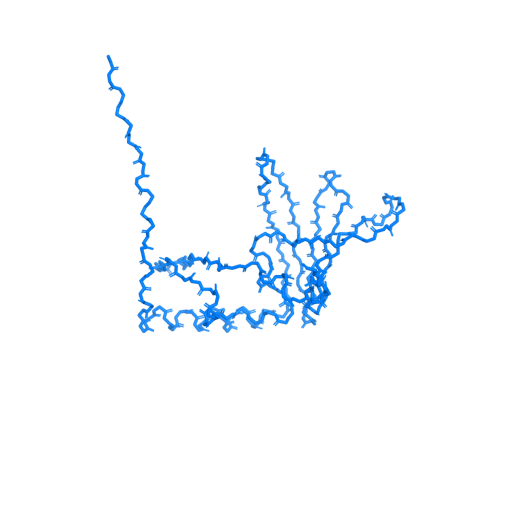6 ARG A N 1
ATOM 1050 C CA . ARG A 1 136 ? -13.226 0.538 6.120 1.00 84.94 136 ARG A CA 1
ATOM 1051 C C . ARG A 1 136 ? -12.589 1.369 7.221 1.00 84.94 136 ARG A C 1
ATOM 1053 O O . ARG A 1 136 ? -13.261 1.882 8.111 1.00 84.94 136 ARG A O 1
ATOM 1060 N N . ILE A 1 137 ? -11.284 1.577 7.087 1.00 83.25 137 ILE A N 1
ATOM 1061 C CA . ILE A 1 137 ? -10.511 2.457 7.960 1.00 83.25 137 ILE A CA 1
ATOM 1062 C C . ILE A 1 137 ? -10.100 3.679 7.147 1.00 83.25 137 ILE A C 1
ATOM 1064 O O . ILE A 1 137 ? -9.482 3.563 6.089 1.00 83.25 137 ILE A O 1
ATOM 1068 N N . THR A 1 138 ? -10.450 4.862 7.638 1.00 82.69 138 THR A N 1
ATOM 1069 C CA . THR A 1 138 ? -9.930 6.123 7.108 1.00 82.69 138 THR A CA 1
ATOM 1070 C C . THR A 1 138 ? -8.710 6.499 7.920 1.00 82.69 138 THR A C 1
ATOM 1072 O O . THR A 1 138 ? -8.796 6.595 9.140 1.00 82.69 138 THR A O 1
ATOM 1075 N N . ILE A 1 139 ? -7.593 6.731 7.241 1.00 77.88 139 ILE A N 1
ATOM 1076 C CA . ILE A 1 139 ? -6.325 7.122 7.852 1.00 77.88 139 ILE A CA 1
ATOM 1077 C C . ILE A 1 139 ? -6.005 8.540 7.391 1.00 77.88 139 ILE A C 1
ATOM 1079 O O . ILE A 1 139 ? -6.129 8.858 6.207 1.00 77.88 139 ILE A O 1
ATOM 1083 N N . ALA A 1 140 ? -5.589 9.387 8.324 1.00 78.06 140 ALA A N 1
ATOM 1084 C CA . ALA A 1 140 ? -5.035 10.698 8.038 1.00 78.06 140 ALA A CA 1
ATOM 1085 C C . ALA A 1 140 ? -3.672 10.836 8.724 1.00 78.06 140 ALA A C 1
ATOM 1087 O O . ALA A 1 140 ? -3.552 10.648 9.936 1.00 78.06 140 ALA A O 1
ATOM 1088 N N . GLU A 1 141 ? -2.649 11.158 7.937 1.00 71.31 141 GLU A N 1
ATOM 1089 C CA . GLU A 1 141 ? -1.296 11.420 8.429 1.00 71.31 141 GLU A CA 1
ATOM 1090 C C . GLU A 1 141 ? -1.157 12.889 8.839 1.00 71.31 141 GLU A C 1
ATOM 1092 O O . GLU A 1 141 ? -1.604 13.783 8.116 1.00 71.31 141 GLU A O 1
ATOM 1097 N N . ARG A 1 142 ? -0.482 13.161 9.962 1.00 67.94 142 ARG A N 1
ATOM 1098 C CA . ARG A 1 142 ? -0.090 14.536 10.326 1.00 67.94 142 ARG A CA 1
ATOM 1099 C C . ARG A 1 142 ? 1.088 15.067 9.498 1.00 67.94 142 ARG A C 1
ATOM 1101 O O . ARG A 1 142 ? 1.288 16.277 9.451 1.00 67.94 142 ARG A O 1
ATOM 1108 N N . GLY A 1 143 ? 1.847 14.192 8.833 1.00 62.88 143 GLY A N 1
ATOM 1109 C CA . GLY A 1 143 ? 2.947 14.549 7.936 1.00 62.88 143 GLY A CA 1
ATOM 1110 C C . GLY A 1 143 ? 3.487 13.341 7.152 1.00 62.88 143 GLY A C 1
ATOM 1111 O O . GLY A 1 143 ? 3.296 12.205 7.580 1.00 62.88 143 GLY A O 1
ATOM 1112 N N . PRO A 1 144 ? 4.155 13.552 6.002 1.00 58.91 144 PRO A N 1
ATOM 1113 C CA . PRO A 1 144 ? 4.602 12.463 5.129 1.00 58.91 144 PRO A CA 1
ATOM 11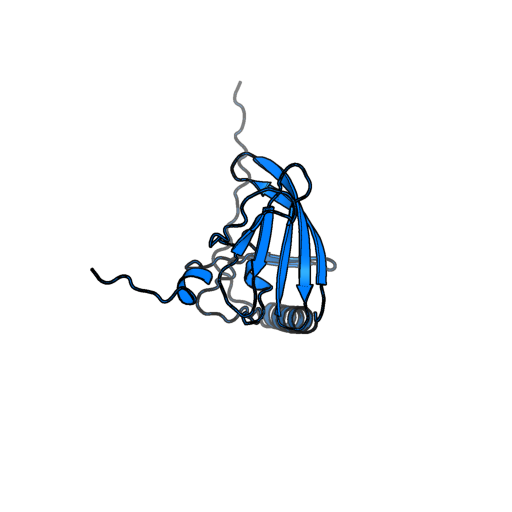14 C C . PRO A 1 144 ? 5.748 11.637 5.743 1.00 58.91 144 PRO A C 1
ATOM 1116 O O . PRO A 1 144 ? 6.879 12.109 5.882 1.00 58.91 144 PRO A O 1
ATOM 1119 N N . ARG A 1 145 ? 5.483 10.352 6.020 1.00 59.00 145 ARG A N 1
ATOM 1120 C CA . ARG A 1 145 ? 6.408 9.416 6.702 1.00 59.00 145 ARG A CA 1
ATOM 1121 C C . ARG A 1 145 ? 7.772 9.238 6.009 1.00 59.00 145 ARG A C 1
ATOM 1123 O O . ARG A 1 145 ? 8.790 9.041 6.670 1.00 59.00 145 ARG A O 1
ATOM 1130 N N . TRP A 1 146 ? 7.827 9.353 4.680 1.00 56.75 146 TRP A N 1
ATOM 1131 C CA . TRP A 1 146 ? 9.063 9.185 3.898 1.00 56.75 146 TRP A CA 1
ATOM 1132 C C . TRP A 1 146 ? 10.063 10.344 4.054 1.00 56.75 146 TRP A C 1
ATOM 1134 O O . TRP A 1 146 ? 11.245 10.162 3.764 1.00 56.75 146 TRP A O 1
ATOM 1144 N N . GLN A 1 147 ? 9.637 11.513 4.552 1.00 54.94 147 GLN A N 1
ATOM 1145 C CA . GLN A 1 147 ? 10.547 12.637 4.813 1.00 54.94 147 GLN A CA 1
ATOM 1146 C C . GLN A 1 147 ? 11.480 12.381 6.005 1.00 54.94 147 GLN A C 1
ATOM 1148 O O . GLN A 1 147 ? 12.557 12.968 6.066 1.00 54.94 147 GLN A O 1
ATOM 1153 N N . ARG A 1 148 ? 11.121 11.480 6.930 1.00 54.25 148 ARG A N 1
ATOM 1154 C CA . ARG A 1 148 ? 11.934 11.198 8.127 1.00 54.25 148 ARG A CA 1
ATOM 1155 C C . ARG A 1 148 ? 13.091 10.234 7.892 1.00 54.25 148 ARG A C 1
ATOM 1157 O O . ARG A 1 148 ? 14.123 10.365 8.539 1.00 54.25 148 ARG A O 1
ATOM 1164 N N . HIS A 1 149 ? 12.961 9.315 6.938 1.00 44.34 149 HIS A N 1
ATOM 1165 C CA . HIS A 1 149 ? 14.081 8.461 6.521 1.00 44.34 149 HIS A CA 1
ATOM 1166 C C . HIS A 1 149 ? 15.060 9.197 5.592 1.00 44.34 149 HIS A C 1
ATOM 1168 O O . HIS A 1 149 ? 16.203 8.778 5.437 1.00 44.34 149 HIS A O 1
ATOM 1174 N N . ALA A 1 150 ? 14.645 10.331 5.019 1.00 44.50 150 ALA A N 1
ATOM 1175 C CA . ALA A 1 150 ? 15.475 11.210 4.202 1.00 44.50 150 ALA A CA 1
ATOM 1176 C C . ALA A 1 150 ? 16.296 12.203 5.048 1.00 44.50 150 ALA A C 1
ATOM 1178 O O . ALA A 1 150 ? 16.432 13.368 4.676 1.00 44.50 150 ALA A O 1
ATOM 1179 N N . GLY A 1 151 ? 16.831 11.761 6.191 1.00 39.97 151 GLY A N 1
ATOM 1180 C CA . GLY A 1 151 ? 17.684 12.561 7.068 1.00 39.97 151 GLY A CA 1
ATOM 1181 C C . GLY A 1 151 ? 18.991 12.989 6.394 1.00 39.97 151 GLY A C 1
ATOM 1182 O O . GLY A 1 151 ? 20.043 12.430 6.675 1.00 39.97 151 GLY A O 1
ATOM 1183 N N . VAL A 1 152 ? 18.929 14.006 5.532 1.00 41.72 152 VAL A N 1
ATOM 1184 C CA . VAL A 1 152 ? 20.055 14.819 5.067 1.00 41.72 152 VAL A CA 1
ATOM 1185 C C . VAL A 1 152 ? 19.591 16.278 4.999 1.00 41.72 152 VAL A C 1
ATOM 1187 O O . VAL A 1 152 ? 18.899 16.693 4.077 1.00 41.72 152 VAL A O 1
ATOM 1190 N N . GLN A 1 153 ? 20.002 17.029 6.026 1.00 41.75 153 GLN A N 1
ATOM 1191 C CA . GLN A 1 153 ? 20.276 18.473 6.042 1.00 41.75 153 GLN A CA 1
ATOM 1192 C C . GLN A 1 153 ? 19.187 19.411 5.479 1.00 41.75 153 GLN A C 1
ATOM 1194 O O . GLN A 1 153 ? 19.222 19.814 4.320 1.00 41.75 153 GLN A O 1
ATOM 1199 N N . ARG A 1 154 ? 18.341 19.947 6.367 1.00 34.47 154 ARG A N 1
ATOM 1200 C CA . ARG A 1 154 ? 18.042 21.387 6.318 1.00 34.47 154 ARG A CA 1
ATOM 1201 C C . ARG A 1 154 ? 18.757 22.073 7.476 1.00 34.47 154 ARG A C 1
ATOM 1203 O O . ARG A 1 154 ? 18.204 22.229 8.558 1.00 34.47 154 ARG A O 1
ATOM 1210 N N . ARG A 1 155 ? 20.018 22.433 7.238 1.00 34.09 155 ARG A N 1
ATOM 1211 C CA . ARG A 1 155 ? 20.609 23.625 7.846 1.00 34.09 155 ARG A CA 1
ATOM 1212 C C . ARG A 1 155 ? 20.340 24.778 6.889 1.00 34.09 155 ARG A C 1
ATOM 1214 O O . ARG A 1 155 ? 20.707 24.656 5.724 1.00 34.09 155 ARG A O 1
ATOM 1221 N N . SER A 1 156 ? 19.670 25.804 7.403 1.00 38.91 156 SER A N 1
ATOM 1222 C CA . SER A 1 156 ? 19.908 27.239 7.201 1.00 38.91 156 SER A CA 1
ATOM 1223 C C . SER A 1 156 ? 18.761 28.002 7.840 1.00 38.91 156 SER A C 1
ATOM 1225 O O . SER A 1 156 ? 17.606 27.755 7.429 1.00 38.91 156 SER A O 1
#

Radius of gyration: 18.99 Å; chains: 1; bounding box: 57×40×45 Å